Protein AF-A0A380CLC7-F1 (afdb_monomer)

Organism: NCBI:txid29378

Solvent-accessible surface area (backbone atoms only — not comparable to full-atom values): 6255 Å² total; per-residue (Å²): 131,82,84,76,73,51,69,68,58,52,52,51,48,47,52,52,48,24,68,71,71,65,43,46,69,45,19,47,51,46,14,50,40,21,59,71,75,37,52,87,44,89,62,15,51,61,51,14,48,52,22,49,48,48,26,38,59,75,47,70,70,64,49,65,64,60,54,53,50,49,62,57,60,57,67,41,82,84,39,77,82,62,59,66,68,58,49,32,53,48,31,50,56,47,37,75,77,38,79,81,56,70,78,31,52,82,44,64,79,110

Structure (mmCIF, N/CA/C/O backbone):
data_AF-A0A380CLC7-F1
#
_entry.id   AF-A0A380CLC7-F1
#
loop_
_atom_site.group_PDB
_atom_site.id
_atom_site.type_symbol
_atom_site.label_atom_id
_atom_site.label_alt_id
_atom_site.label_comp_id
_atom_site.label_asym_id
_atom_site.label_entity_id
_atom_site.label_seq_id
_atom_site.pdbx_PDB_ins_code
_atom_site.Cartn_x
_atom_site.Cartn_y
_atom_site.Cartn_z
_atom_site.occupancy
_atom_site.B_iso_or_equiv
_atom_site.auth_seq_id
_atom_site.auth_comp_id
_atom_site.auth_asym_id
_atom_site.auth_atom_id
_atom_site.pdbx_PDB_model_num
ATOM 1 N N . MET A 1 1 ? 21.829 13.542 -29.188 1.00 40.31 1 MET A N 1
ATOM 2 C CA . MET A 1 1 ? 21.605 12.250 -28.515 1.00 40.31 1 MET A CA 1
ATOM 3 C C . MET A 1 1 ? 20.770 12.570 -27.297 1.00 40.31 1 MET A C 1
ATOM 5 O O . MET A 1 1 ? 21.291 13.224 -26.403 1.00 40.31 1 MET A O 1
ATOM 9 N N . SER A 1 2 ? 19.470 12.279 -27.322 1.00 51.56 2 SER A N 1
ATOM 10 C CA . SER A 1 2 ? 18.681 12.347 -26.096 1.00 51.56 2 SER A CA 1
ATOM 11 C C . SER A 1 2 ? 19.195 11.232 -25.187 1.00 51.56 2 SER A C 1
ATOM 13 O O . SER A 1 2 ? 19.282 10.076 -25.597 1.00 51.56 2 SER A O 1
ATOM 15 N N . ASN A 1 3 ? 19.637 11.585 -23.982 1.00 55.25 3 ASN A N 1
ATOM 16 C CA . ASN A 1 3 ? 19.816 10.605 -22.917 1.00 55.25 3 ASN A CA 1
ATOM 17 C C . ASN A 1 3 ? 18.413 10.235 -22.424 1.00 55.25 3 ASN A C 1
ATOM 19 O O . ASN A 1 3 ? 18.037 10.626 -21.323 1.00 55.25 3 ASN A O 1
ATOM 23 N N . ASP A 1 4 ? 17.620 9.568 -23.265 1.00 71.81 4 ASP A N 1
ATOM 24 C CA . ASP A 1 4 ? 16.300 9.098 -22.861 1.00 71.81 4 ASP A CA 1
ATOM 25 C C . ASP A 1 4 ? 16.523 7.966 -21.859 1.00 71.81 4 ASP A C 1
ATOM 27 O O . ASP A 1 4 ? 16.894 6.838 -22.196 1.00 71.81 4 ASP A O 1
ATOM 31 N N . ILE A 1 5 ? 16.416 8.320 -20.581 1.00 78.44 5 ILE A N 1
ATOM 32 C CA . ILE A 1 5 ? 16.298 7.353 -19.500 1.00 78.44 5 ILE A CA 1
ATOM 33 C C . ILE A 1 5 ? 14.944 6.683 -19.716 1.00 78.44 5 ILE A C 1
ATOM 35 O O . ILE A 1 5 ? 13.945 7.377 -19.861 1.00 78.44 5 ILE A O 1
ATOM 39 N N . SER A 1 6 ? 14.923 5.352 -19.785 1.00 89.00 6 SER A N 1
ATOM 40 C CA . SER A 1 6 ? 13.666 4.630 -19.958 1.00 89.00 6 SER A CA 1
ATOM 41 C C . SER A 1 6 ? 12.775 4.802 -18.730 1.00 89.00 6 SER A C 1
ATOM 43 O O . SER A 1 6 ? 13.278 4.960 -17.611 1.00 89.00 6 SER A O 1
ATOM 45 N N . ASP A 1 7 ? 11.464 4.752 -18.931 1.00 89.00 7 ASP A N 1
ATOM 46 C CA . ASP A 1 7 ? 10.493 4.944 -17.856 1.00 89.00 7 ASP A CA 1
ATOM 47 C C . ASP A 1 7 ? 10.678 3.905 -16.738 1.00 89.00 7 ASP A C 1
ATOM 49 O O . ASP A 1 7 ? 10.590 4.251 -15.561 1.00 89.00 7 ASP A O 1
ATOM 53 N N . GLU A 1 8 ? 11.113 2.681 -17.059 1.00 88.69 8 GLU A N 1
ATOM 54 C CA . GLU A 1 8 ? 11.443 1.655 -16.058 1.00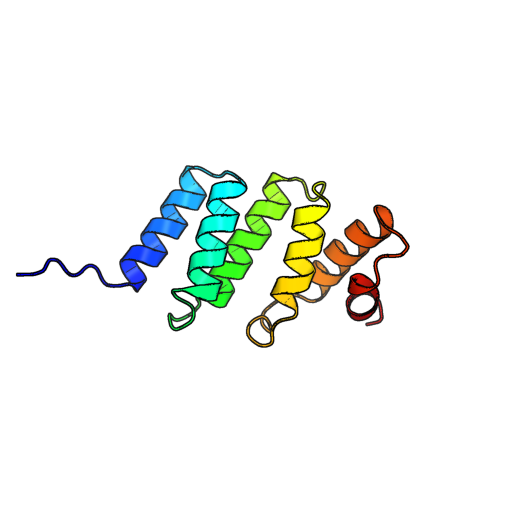 88.69 8 GLU A CA 1
ATOM 55 C C . GLU A 1 8 ? 12.613 2.074 -15.164 1.00 88.69 8 GLU A C 1
ATOM 57 O O . GLU A 1 8 ? 12.607 1.835 -13.955 1.00 88.69 8 GLU A O 1
ATOM 62 N N . LYS A 1 9 ? 13.631 2.733 -15.731 1.00 91.31 9 LYS A N 1
ATOM 63 C CA . LYS A 1 9 ? 14.767 3.235 -14.948 1.00 91.31 9 LYS A CA 1
ATOM 64 C C . LYS A 1 9 ? 14.351 4.394 -14.052 1.00 91.31 9 LYS A C 1
ATOM 66 O O . LYS A 1 9 ? 14.853 4.488 -12.933 1.00 91.31 9 LYS A O 1
ATOM 71 N N . ILE A 1 10 ? 13.457 5.262 -14.527 1.00 92.38 10 ILE A N 1
ATOM 72 C CA . ILE A 1 10 ? 12.906 6.361 -13.726 1.00 92.38 10 ILE A CA 1
ATOM 73 C C . ILE A 1 10 ? 12.082 5.788 -12.572 1.00 92.38 10 ILE A C 1
ATOM 75 O O . ILE A 1 10 ? 12.320 6.149 -11.421 1.00 92.38 10 ILE A O 1
ATOM 79 N N . ALA A 1 11 ? 11.175 4.855 -12.857 1.00 91.12 11 ALA A N 1
ATOM 80 C CA . ALA A 1 11 ? 10.338 4.197 -11.862 1.00 91.12 11 ALA A CA 1
ATOM 81 C C . ALA A 1 11 ? 11.186 3.518 -10.772 1.00 91.12 11 ALA A C 1
ATOM 83 O O . ALA A 1 11 ? 11.006 3.772 -9.574 1.00 91.12 11 ALA A O 1
ATOM 84 N N . LEU A 1 12 ? 12.192 2.733 -11.172 1.00 92.75 12 LEU A N 1
ATOM 85 C CA . LEU A 1 12 ? 13.103 2.066 -10.240 1.00 92.75 12 LEU A CA 1
ATOM 86 C C . LEU A 1 12 ? 13.900 3.064 -9.389 1.00 92.75 12 LEU A C 1
ATOM 88 O O . LEU A 1 12 ? 14.096 2.849 -8.188 1.00 92.75 12 LEU A O 1
ATOM 92 N N . TYR A 1 13 ? 14.356 4.166 -9.989 1.00 94.94 13 TYR A N 1
ATOM 93 C CA . TYR A 1 13 ? 15.054 5.221 -9.260 1.00 94.94 13 TYR A CA 1
ATOM 94 C C . TYR A 1 13 ? 14.150 5.876 -8.212 1.00 94.94 13 TYR A C 1
ATOM 96 O O . TYR A 1 13 ? 14.575 6.051 -7.071 1.00 94.94 13 TYR A O 1
ATOM 104 N N . LEU A 1 14 ? 12.894 6.170 -8.561 1.00 95.38 14 LEU A N 1
ATOM 105 C CA . LEU A 1 14 ? 11.910 6.719 -7.627 1.00 95.38 14 LEU A CA 1
ATOM 106 C C . LEU A 1 14 ? 11.628 5.760 -6.467 1.00 95.38 14 LEU A C 1
ATOM 108 O O . LEU A 1 14 ? 11.632 6.190 -5.317 1.00 95.38 14 LEU A O 1
ATOM 112 N N . SER A 1 15 ? 11.471 4.463 -6.744 1.00 96.56 15 SER A N 1
ATOM 113 C CA . SER A 1 15 ? 11.298 3.443 -5.700 1.00 96.56 15 SER A CA 1
ATOM 114 C C . SER A 1 15 ? 12.504 3.376 -4.760 1.00 96.56 15 SER A C 1
ATOM 116 O O . SER A 1 15 ? 12.362 3.371 -3.536 1.00 96.56 15 SER A O 1
ATOM 118 N N . THR A 1 16 ? 13.713 3.408 -5.327 1.00 97.06 16 THR A N 1
ATOM 119 C CA . THR A 1 16 ? 14.964 3.427 -4.555 1.00 97.06 16 THR A CA 1
ATOM 120 C C . THR A 1 16 ? 15.045 4.668 -3.672 1.00 97.06 16 THR A C 1
ATOM 122 O O . THR A 1 16 ? 15.395 4.564 -2.498 1.00 97.06 16 THR A O 1
ATOM 125 N N . LEU A 1 17 ? 14.687 5.834 -4.212 1.00 97.31 17 LEU A N 1
ATOM 126 C CA . LEU A 1 17 ? 14.687 7.091 -3.477 1.00 97.31 17 LEU A CA 1
ATOM 127 C C . LEU A 1 17 ? 13.659 7.081 -2.338 1.00 97.31 17 LEU A C 1
ATOM 129 O O . LEU A 1 17 ? 13.994 7.486 -1.227 1.00 97.31 17 LEU A O 1
ATOM 133 N N . ALA A 1 18 ? 12.445 6.576 -2.579 1.00 98.19 18 ALA A N 1
ATOM 134 C CA . ALA A 1 18 ? 11.425 6.449 -1.540 1.00 98.19 18 ALA A CA 1
ATOM 135 C C . ALA A 1 18 ? 11.902 5.563 -0.387 1.00 98.19 18 ALA A C 1
ATOM 137 O O . ALA A 1 18 ? 11.774 5.968 0.759 1.00 98.19 18 ALA A O 1
ATOM 138 N N . ASN A 1 19 ? 12.547 4.427 -0.672 1.00 98.00 19 ASN A N 1
ATOM 139 C CA . ASN A 1 19 ? 13.123 3.565 0.367 1.00 98.00 19 ASN A CA 1
ATOM 140 C C . ASN A 1 19 ? 14.301 4.217 1.120 1.00 98.00 19 ASN A C 1
ATOM 142 O O . ASN A 1 19 ? 14.558 3.883 2.272 1.00 98.00 19 ASN A O 1
ATOM 146 N N . GLN A 1 20 ? 15.047 5.127 0.484 1.00 97.88 20 GLN A N 1
ATOM 147 C CA . GLN A 1 20 ? 16.144 5.851 1.139 1.00 97.88 20 GLN A CA 1
ATOM 148 C C . GLN A 1 20 ? 15.642 6.965 2.061 1.00 97.88 20 GLN A C 1
ATOM 150 O O . GLN A 1 20 ? 16.199 7.159 3.140 1.00 97.88 20 GLN A O 1
ATOM 155 N N . VAL A 1 21 ? 14.625 7.713 1.625 1.00 97.94 21 VAL A N 1
ATOM 156 C CA . VAL A 1 21 ? 14.020 8.798 2.414 1.00 97.94 21 VAL A CA 1
ATOM 157 C C . VAL A 1 21 ? 13.098 8.231 3.496 1.00 97.94 21 VAL A C 1
ATOM 159 O O . VAL A 1 21 ? 13.109 8.720 4.623 1.00 97.94 21 VAL A O 1
ATOM 162 N N . ASN A 1 22 ? 12.370 7.165 3.162 1.00 97.94 22 ASN A N 1
ATOM 163 C CA . ASN A 1 22 ? 11.563 6.333 4.048 1.00 97.94 22 ASN A CA 1
ATOM 164 C C . ASN A 1 22 ? 10.523 7.117 4.867 1.00 97.94 22 ASN A C 1
ATOM 166 O O . ASN A 1 22 ? 10.429 6.972 6.087 1.00 97.94 22 ASN A O 1
ATOM 170 N N . THR A 1 23 ? 9.760 7.981 4.194 1.00 98.38 23 THR A N 1
ATOM 171 C CA . THR A 1 23 ? 8.616 8.691 4.785 1.00 98.38 23 THR A CA 1
ATOM 172 C C . THR A 1 23 ? 7.313 8.267 4.124 1.00 98.38 23 THR A C 1
ATOM 174 O O . THR A 1 23 ? 7.299 7.856 2.960 1.00 98.38 23 THR A O 1
ATOM 177 N N . ILE A 1 24 ? 6.209 8.411 4.862 1.00 98.19 24 ILE A N 1
ATOM 178 C CA . ILE A 1 24 ? 4.851 8.112 4.389 1.00 98.19 24 ILE A CA 1
ATOM 179 C C . ILE A 1 24 ? 4.582 8.833 3.065 1.00 98.19 24 ILE A C 1
ATOM 181 O O . ILE A 1 24 ? 4.195 8.200 2.090 1.00 98.19 24 ILE A O 1
ATOM 185 N N . GLU A 1 25 ? 4.866 10.135 2.989 1.00 97.62 25 GLU A N 1
ATOM 186 C CA . GLU A 1 25 ? 4.571 10.958 1.813 1.00 97.62 25 GLU A CA 1
ATOM 187 C C . GLU A 1 25 ? 5.356 10.510 0.578 1.00 97.62 25 GLU A C 1
ATOM 189 O O . GLU A 1 25 ? 4.831 10.525 -0.535 1.00 97.62 25 GL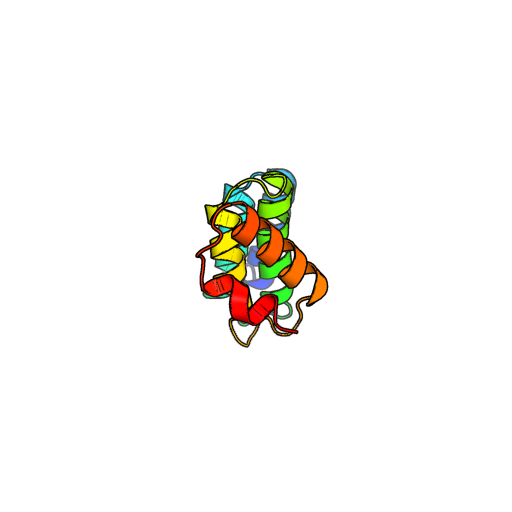U A O 1
ATOM 194 N N . CYS A 1 26 ? 6.614 10.094 0.755 1.00 98.06 26 CYS A N 1
ATOM 195 C CA . CYS A 1 26 ? 7.420 9.582 -0.347 1.00 98.06 26 CYS A CA 1
ATOM 196 C C . CYS A 1 26 ? 6.886 8.243 -0.857 1.00 98.06 26 CYS A C 1
ATOM 198 O O . CYS A 1 26 ? 6.847 8.030 -2.069 1.00 98.06 26 CYS A O 1
ATOM 200 N N . HIS A 1 27 ? 6.463 7.361 0.046 1.00 98.38 27 HIS A N 1
ATOM 201 C CA .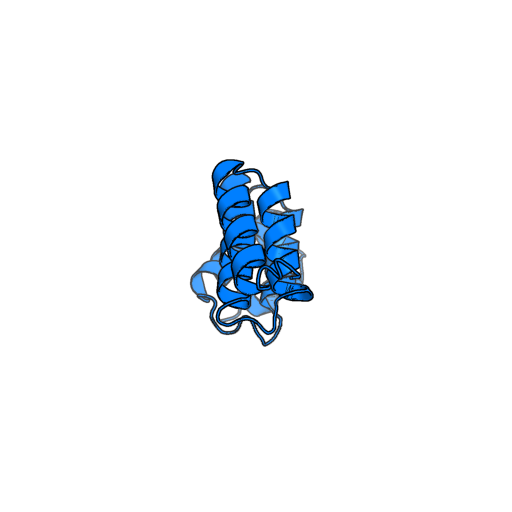 HIS A 1 27 ? 5.870 6.085 -0.329 1.00 98.38 27 HIS A CA 1
ATOM 202 C C . HIS A 1 27 ? 4.521 6.259 -1.029 1.00 98.38 27 HIS A C 1
ATOM 204 O O . HIS A 1 27 ? 4.363 5.733 -2.126 1.00 98.38 27 HIS A O 1
ATOM 210 N N . GLU A 1 28 ? 3.613 7.077 -0.494 1.00 97.56 28 GLU A N 1
ATOM 211 C CA . GLU A 1 28 ? 2.322 7.383 -1.130 1.00 97.56 28 GLU A CA 1
ATOM 212 C C . GLU A 1 28 ? 2.493 8.005 -2.525 1.00 97.56 28 GLU A C 1
ATOM 214 O O . GLU A 1 28 ? 1.810 7.632 -3.486 1.00 97.56 28 GLU A O 1
ATOM 219 N N . MET A 1 29 ? 3.455 8.925 -2.670 1.00 97.25 29 MET A N 1
ATOM 220 C CA . MET A 1 29 ? 3.764 9.552 -3.955 1.00 97.25 29 MET A CA 1
ATOM 221 C C . MET A 1 29 ? 4.245 8.520 -4.979 1.00 97.25 29 MET A C 1
ATOM 223 O O . MET A 1 29 ? 3.752 8.495 -6.106 1.00 97.25 29 MET A O 1
ATOM 227 N N . VAL A 1 30 ? 5.208 7.672 -4.613 1.00 97.69 30 VAL A N 1
ATOM 228 C CA . VAL A 1 30 ? 5.757 6.683 -5.547 1.00 97.69 30 VAL A CA 1
ATOM 229 C C . VAL A 1 30 ? 4.748 5.578 -5.850 1.00 97.69 30 VAL A C 1
ATOM 231 O O . VAL A 1 30 ? 4.641 5.179 -7.008 1.00 97.69 30 VAL A O 1
ATOM 234 N N . ALA A 1 31 ? 3.958 5.145 -4.866 1.00 96.69 31 ALA A N 1
ATOM 235 C CA . ALA A 1 31 ? 2.861 4.209 -5.078 1.00 96.69 31 ALA A CA 1
ATOM 236 C C . ALA A 1 31 ? 1.880 4.732 -6.138 1.00 96.69 31 ALA A C 1
ATOM 238 O O . ALA A 1 31 ? 1.599 4.047 -7.119 1.00 96.69 31 ALA A O 1
ATOM 239 N N . SER A 1 32 ? 1.475 5.998 -6.011 1.00 95.62 32 SER A N 1
ATOM 240 C CA . SER A 1 32 ? 0.582 6.664 -6.966 1.00 95.62 32 SER A CA 1
ATOM 241 C C . SER A 1 32 ? 1.200 6.800 -8.363 1.00 95.62 32 SER A C 1
ATOM 243 O O . SER A 1 32 ? 0.503 6.712 -9.374 1.00 95.62 32 SER A O 1
ATOM 245 N N . ILE A 1 33 ? 2.516 7.003 -8.459 1.00 96.31 33 ILE A N 1
ATOM 246 C CA . ILE A 1 33 ? 3.215 7.045 -9.752 1.00 96.31 33 ILE A CA 1
ATOM 247 C C . ILE A 1 33 ? 3.172 5.670 -10.429 1.00 96.31 33 ILE A C 1
ATOM 249 O O . ILE A 1 33 ? 2.849 5.597 -11.614 1.00 96.31 33 ILE A O 1
ATOM 253 N N . TYR A 1 34 ? 3.432 4.585 -9.696 1.00 95.69 34 TYR A N 1
ATOM 254 C CA . TYR A 1 34 ? 3.298 3.230 -10.236 1.00 95.69 34 TYR A CA 1
ATOM 255 C C . TYR A 1 34 ? 1.859 2.898 -10.634 1.00 95.69 34 TYR A C 1
ATOM 257 O O . TYR A 1 34 ? 1.634 2.394 -11.729 1.00 95.69 34 TYR A O 1
ATOM 265 N N . HIS A 1 35 ? 0.890 3.235 -9.783 1.00 94.94 35 HIS A N 1
ATOM 266 C CA . HIS A 1 35 ? -0.527 2.936 -9.997 1.00 94.94 35 HIS A CA 1
ATOM 267 C C . HIS A 1 35 ? -1.139 3.723 -11.166 1.00 94.94 35 HIS A C 1
ATOM 269 O O . HIS A 1 35 ? -1.937 3.176 -11.921 1.00 94.94 35 HIS A O 1
ATOM 275 N N . PHE A 1 36 ? -0.752 4.985 -11.377 1.00 93.44 36 PHE A N 1
ATOM 276 C CA . PHE A 1 36 ? -1.414 5.834 -12.380 1.00 93.44 36 PHE A CA 1
ATOM 277 C C . PHE A 1 36 ? -0.563 6.200 -13.597 1.00 93.44 36 P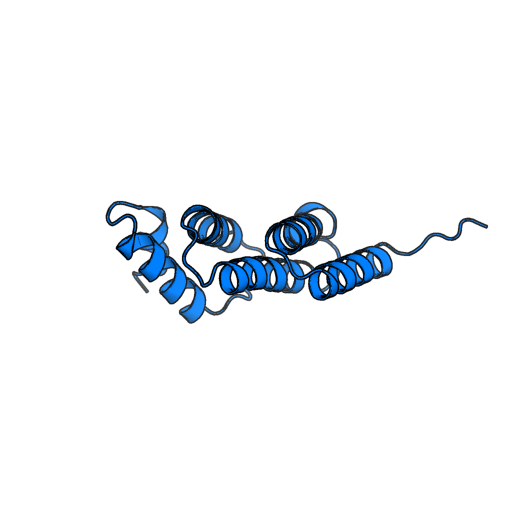HE A C 1
ATOM 279 O O . PHE A 1 36 ? -1.118 6.394 -14.676 1.00 93.44 36 PHE A O 1
ATOM 286 N N . HIS A 1 37 ? 0.756 6.344 -13.451 1.00 93.62 37 HIS A N 1
ATOM 287 C CA . HIS A 1 37 ? 1.621 6.843 -14.532 1.00 93.62 37 HIS A CA 1
ATOM 288 C C . HIS A 1 37 ? 2.439 5.738 -15.191 1.00 93.62 37 HIS A C 1
ATOM 290 O O . HIS A 1 37 ? 2.646 5.775 -16.401 1.00 93.62 37 HIS A O 1
ATOM 296 N N . PHE A 1 38 ? 2.889 4.762 -14.407 1.00 94.38 38 PHE A N 1
ATOM 297 C CA . PHE A 1 38 ? 3.721 3.655 -14.869 1.00 94.38 38 PHE A CA 1
ATOM 298 C C . PHE A 1 38 ? 3.006 2.304 -14.802 1.00 94.38 38 PHE A C 1
ATOM 300 O O . PHE A 1 38 ? 3.660 1.270 -14.812 1.00 94.38 38 PHE A O 1
ATOM 307 N N . ASN A 1 39 ? 1.672 2.296 -14.791 1.00 92.19 39 ASN A N 1
ATOM 308 C CA . ASN A 1 39 ? 0.863 1.079 -14.657 1.00 92.19 39 ASN A CA 1
ATOM 309 C C . ASN A 1 39 ? 1.008 0.074 -15.811 1.00 92.19 39 ASN A C 1
ATOM 311 O O . ASN A 1 39 ? 0.596 -1.075 -15.686 1.00 92.19 39 ASN A O 1
ATOM 315 N N . TYR A 1 40 ? 1.607 0.497 -16.924 1.00 91.12 40 TYR A N 1
ATOM 316 C CA . TYR A 1 40 ? 1.938 -0.350 -18.065 1.00 91.12 40 TYR A CA 1
ATOM 317 C C . TYR A 1 40 ? 3.284 -1.080 -17.910 1.00 91.12 40 TYR A C 1
ATOM 319 O O . TYR A 1 40 ? 3.601 -1.933 -18.737 1.00 91.12 40 TYR A O 1
ATOM 327 N N . ILE A 1 41 ? 4.100 -0.714 -16.915 1.00 91.31 41 ILE A N 1
ATOM 328 C CA . ILE A 1 41 ? 5.389 -1.356 -16.648 1.00 91.31 41 ILE A CA 1
ATOM 329 C C . ILE A 1 41 ? 5.141 -2.690 -15.940 1.00 91.31 41 ILE A C 1
ATOM 331 O O . ILE A 1 41 ? 4.273 -2.800 -15.070 1.00 91.31 41 ILE A O 1
ATOM 335 N N . ASP A 1 42 ? 5.936 -3.702 -16.286 1.00 89.06 42 ASP A N 1
ATOM 336 C CA . ASP A 1 42 ? 5.910 -4.991 -15.599 1.00 89.06 42 ASP A CA 1
ATOM 337 C C . ASP A 1 42 ? 6.071 -4.796 -14.083 1.00 89.06 42 ASP A C 1
ATOM 339 O O . ASP A 1 42 ? 6.958 -4.075 -13.622 1.00 89.06 42 ASP A O 1
ATOM 343 N N . HIS A 1 43 ? 5.216 -5.462 -13.304 1.00 89.69 43 HIS A N 1
ATOM 344 C CA . HIS A 1 43 ? 5.188 -5.378 -11.839 1.00 89.69 43 HIS A CA 1
ATOM 345 C C . HIS A 1 43 ? 4.834 -3.997 -11.258 1.00 89.69 43 HIS A C 1
ATOM 347 O O . HIS A 1 43 ? 5.055 -3.755 -10.071 1.00 89.69 43 HIS A O 1
ATOM 353 N N . ALA A 1 44 ? 4.252 -3.079 -12.040 1.00 92.88 44 ALA A N 1
ATOM 354 C CA . ALA A 1 44 ? 3.868 -1.764 -11.526 1.00 92.88 44 ALA A CA 1
ATOM 355 C C . ALA A 1 44 ? 2.897 -1.848 -10.337 1.00 92.88 44 ALA A C 1
ATOM 357 O O . ALA A 1 44 ? 3.117 -1.190 -9.324 1.00 92.88 44 ALA A O 1
ATOM 358 N N . TYR A 1 45 ? 1.874 -2.701 -10.410 1.00 92.56 45 TYR A N 1
ATOM 359 C CA . TYR A 1 45 ? 0.913 -2.878 -9.316 1.00 92.56 45 TYR A CA 1
ATOM 360 C C . TYR A 1 45 ? 1.524 -3.575 -8.091 1.00 92.56 45 TYR A C 1
ATOM 362 O O . TYR A 1 45 ? 1.191 -3.212 -6.964 1.00 92.56 45 TYR A O 1
ATOM 370 N N . ASP A 1 46 ? 2.488 -4.486 -8.285 1.00 91.81 46 ASP A N 1
ATOM 371 C CA . ASP A 1 46 ? 3.272 -5.073 -7.187 1.00 91.81 46 ASP A CA 1
ATOM 372 C C . ASP A 1 46 ? 4.055 -3.988 -6.428 1.00 91.81 46 ASP A C 1
ATOM 374 O O . ASP A 1 46 ? 4.086 -3.954 -5.197 1.00 91.81 46 ASP A O 1
ATOM 378 N N . LEU A 1 47 ? 4.680 -3.070 -7.172 1.00 93.94 47 LEU A N 1
ATOM 379 C CA . LEU A 1 47 ? 5.480 -1.976 -6.622 1.00 93.94 47 LEU A CA 1
ATOM 380 C C . LEU A 1 47 ? 4.612 -0.878 -6.001 1.00 93.94 47 LEU A C 1
ATOM 382 O O . LEU A 1 47 ? 4.976 -0.329 -4.958 1.00 93.94 47 LEU A O 1
ATOM 386 N N . ALA A 1 48 ? 3.452 -0.588 -6.594 1.00 95.44 48 ALA A N 1
ATOM 387 C CA . ALA A 1 48 ? 2.453 0.291 -6.001 1.00 95.44 48 ALA A CA 1
ATOM 388 C C . ALA A 1 48 ? 1.985 -0.268 -4.654 1.00 95.44 48 ALA A C 1
ATOM 390 O O . ALA A 1 48 ? 2.062 0.430 -3.644 1.00 95.44 48 ALA A O 1
ATOM 391 N N . TYR A 1 49 ? 1.596 -1.547 -4.620 1.00 94.19 49 TYR A N 1
ATOM 392 C CA . TYR A 1 49 ? 1.208 -2.236 -3.392 1.00 94.19 49 TYR A CA 1
ATOM 393 C C . TYR A 1 49 ? 2.306 -2.178 -2.332 1.00 94.19 49 TYR A C 1
ATOM 395 O O . TYR A 1 49 ? 2.036 -1.796 -1.196 1.00 94.19 49 TYR A O 1
ATOM 403 N N . TYR A 1 50 ? 3.545 -2.516 -2.704 1.00 94.94 50 TYR A N 1
ATOM 404 C CA . TYR A 1 50 ? 4.684 -2.460 -1.792 1.00 94.94 50 TYR A CA 1
ATOM 405 C C . TYR A 1 50 ? 4.792 -1.089 -1.118 1.00 94.94 50 TYR A C 1
ATOM 407 O O . TYR A 1 50 ? 4.932 -1.006 0.101 1.00 94.94 50 TYR A O 1
ATOM 415 N N . HIS A 1 51 ? 4.690 -0.007 -1.889 1.00 97.31 51 HIS A N 1
ATOM 416 C CA . HIS A 1 51 ? 4.818 1.337 -1.343 1.00 97.31 51 HIS A CA 1
ATOM 417 C C . HIS A 1 51 ? 3.600 1.780 -0.520 1.00 97.31 51 HIS A C 1
ATOM 419 O O . HIS A 1 51 ? 3.802 2.336 0.558 1.00 97.31 51 HIS A O 1
ATOM 425 N N . TYR A 1 52 ? 2.370 1.467 -0.937 1.00 96.62 52 TYR A N 1
ATOM 426 C CA . TYR A 1 52 ? 1.189 1.683 -0.090 1.00 96.62 52 TYR A CA 1
ATOM 427 C C . TYR A 1 52 ? 1.283 0.900 1.229 1.00 96.62 52 TYR A C 1
ATOM 429 O O . TYR A 1 52 ? 0.889 1.385 2.282 1.00 96.62 52 TYR A O 1
ATOM 437 N N . TRP A 1 53 ? 1.850 -0.307 1.219 1.00 95.81 53 TRP A N 1
ATOM 438 C CA . TRP A 1 53 ? 2.059 -1.071 2.447 1.00 95.81 53 TRP A CA 1
ATOM 439 C C . TRP A 1 53 ? 3.125 -0.442 3.352 1.00 95.81 53 TRP A C 1
ATOM 441 O O . TRP A 1 53 ? 2.927 -0.342 4.562 1.00 95.81 53 TRP A O 1
ATOM 451 N N . GLN A 1 54 ? 4.238 0.033 2.781 1.00 97.62 54 GLN A N 1
ATOM 452 C CA . GLN A 1 54 ? 5.277 0.732 3.546 1.00 97.62 54 GLN A CA 1
ATOM 453 C C . GLN A 1 54 ? 4.730 1.981 4.252 1.00 97.62 54 GLN A C 1
ATOM 455 O O . GLN A 1 54 ? 5.107 2.250 5.392 1.00 97.62 54 GLN A O 1
ATOM 460 N N . SER A 1 55 ? 3.812 2.729 3.631 1.00 98.06 55 SER A N 1
ATOM 461 C CA . SER A 1 55 ? 3.189 3.888 4.284 1.00 98.06 55 SER A CA 1
ATOM 462 C C . SER A 1 55 ? 2.341 3.477 5.499 1.00 98.06 55 SER A C 1
ATOM 464 O O . SER A 1 55 ? 2.424 4.113 6.556 1.00 98.06 55 SER A O 1
ATOM 466 N N . LEU A 1 56 ? 1.612 2.357 5.406 1.00 97.56 56 LEU A N 1
ATOM 467 C CA . LEU A 1 56 ? 0.891 1.775 6.539 1.00 97.56 56 LEU A CA 1
ATOM 468 C C . LEU A 1 56 ? 1.843 1.348 7.659 1.00 97.56 56 LEU A C 1
ATOM 470 O O . LEU A 1 56 ? 1.603 1.702 8.815 1.00 97.56 56 LEU A O 1
ATOM 474 N N . GLU A 1 57 ? 2.931 0.647 7.335 1.00 97.44 57 GLU A N 1
ATOM 475 C CA . GLU A 1 57 ? 3.938 0.218 8.313 1.00 97.44 57 GLU A CA 1
ATOM 476 C C . GLU A 1 57 ? 4.587 1.408 9.029 1.00 97.44 57 GLU A C 1
ATOM 478 O O . GLU A 1 57 ? 4.679 1.408 10.257 1.00 97.44 57 GLU A O 1
ATOM 483 N N . LEU A 1 58 ? 4.961 2.459 8.294 1.00 98.25 58 LEU A N 1
ATOM 484 C CA . LEU A 1 58 ? 5.535 3.684 8.862 1.0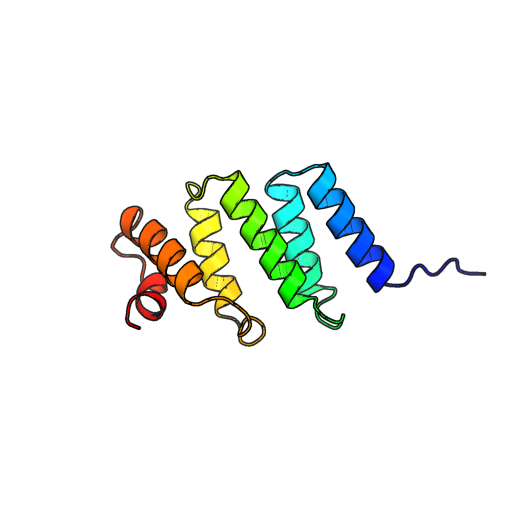0 98.25 58 LEU A CA 1
ATOM 485 C C . LEU A 1 58 ? 4.554 4.436 9.767 1.00 98.25 58 LEU A C 1
ATOM 487 O O . LEU A 1 58 ? 4.969 5.058 10.746 1.00 98.25 58 LEU A O 1
ATOM 491 N N . SER A 1 59 ? 3.254 4.348 9.481 1.00 97.94 59 SER A N 1
ATOM 492 C CA . SER A 1 59 ? 2.201 4.866 10.362 1.00 97.94 59 SER A CA 1
ATOM 493 C C . SER A 1 59 ? 1.892 3.952 11.558 1.00 97.94 59 SER A C 1
ATOM 495 O O . SER A 1 59 ? 0.975 4.239 12.327 1.00 97.94 59 SER A O 1
ATOM 497 N N . ASN A 1 60 ? 2.609 2.831 11.714 1.00 97.19 60 ASN A N 1
ATOM 498 C CA . ASN A 1 60 ? 2.315 1.746 12.659 1.00 97.19 60 ASN A CA 1
ATOM 499 C C . ASN A 1 60 ? 0.882 1.198 12.536 1.00 97.19 60 ASN A C 1
ATOM 501 O O . ASN A 1 60 ? 0.319 0.663 13.494 1.00 97.19 60 ASN A O 1
ATOM 505 N N . PHE A 1 61 ? 0.282 1.318 11.349 1.00 96.88 61 PHE A N 1
ATOM 506 C CA . PHE A 1 61 ? -1.120 1.005 11.093 1.00 96.88 61 PHE A CA 1
ATOM 507 C C . PHE A 1 61 ? -2.094 1.767 12.014 1.00 96.88 61 PHE A C 1
ATOM 509 O O . PHE A 1 61 ? -3.147 1.237 12.388 1.00 96.88 61 PHE A O 1
ATOM 516 N N . GLU A 1 62 ? -1.739 2.985 12.429 1.00 96.00 62 GLU A N 1
ATOM 517 C CA . GLU A 1 62 ? -2.569 3.813 13.309 1.00 96.00 62 GLU A CA 1
ATOM 518 C C . GLU A 1 62 ? -3.319 4.921 12.563 1.00 96.00 62 GLU A C 1
ATOM 520 O O . GLU A 1 62 ? -4.376 5.352 13.047 1.00 96.00 62 GLU A O 1
ATOM 525 N N . ASP A 1 63 ? -2.826 5.342 11.394 1.00 97.56 63 ASP A N 1
ATOM 526 C CA . ASP A 1 63 ? -3.454 6.388 10.587 1.00 97.56 63 ASP A CA 1
ATOM 527 C C . ASP A 1 63 ? -4.72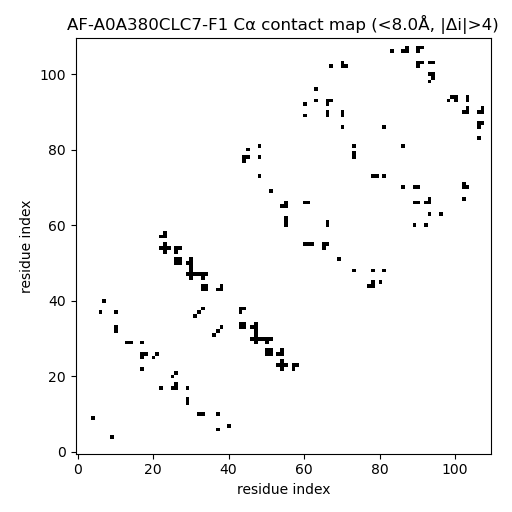5 5.866 9.909 1.00 97.56 63 ASP A C 1
ATOM 529 O O . ASP A 1 63 ? -4.698 5.016 9.020 1.00 97.56 63 ASP A O 1
ATOM 533 N N . TYR A 1 64 ? -5.870 6.390 10.341 1.00 96.31 64 TYR A N 1
ATOM 534 C CA . TYR A 1 64 ? -7.169 5.978 9.823 1.00 96.31 64 TYR A CA 1
ATOM 535 C C . TYR A 1 64 ? -7.342 6.267 8.328 1.00 96.31 64 TYR A C 1
ATOM 537 O O . TYR A 1 64 ? -7.936 5.455 7.619 1.00 96.31 64 TYR A O 1
ATOM 545 N N . ASN A 1 65 ? -6.842 7.407 7.851 1.00 96.44 65 ASN A N 1
ATOM 546 C CA . ASN A 1 65 ? -7.029 7.805 6.463 1.00 96.44 65 ASN A CA 1
ATOM 547 C C . ASN A 1 65 ? -6.231 6.885 5.545 1.00 96.44 65 ASN A C 1
ATOM 549 O O . ASN A 1 65 ? -6.811 6.367 4.593 1.00 96.44 65 ASN A O 1
ATOM 553 N N . LEU A 1 66 ? -4.974 6.589 5.895 1.00 97.12 66 LEU A N 1
ATOM 554 C CA . LEU A 1 66 ? -4.149 5.655 5.123 1.00 97.12 66 LEU A CA 1
ATOM 555 C C . LEU A 1 66 ? -4.776 4.256 5.074 1.00 97.12 66 LEU A C 1
ATOM 557 O O . LEU A 1 66 ? -4.864 3.656 4.007 1.00 97.12 66 LEU A O 1
ATOM 561 N N . LEU A 1 67 ? -5.290 3.748 6.201 1.00 97.25 67 LEU A N 1
ATOM 562 C CA . LEU A 1 67 ? -5.963 2.441 6.235 1.00 97.25 67 LEU A CA 1
ATOM 563 C C . LEU A 1 67 ? -7.194 2.402 5.312 1.00 97.25 67 LEU A C 1
ATOM 565 O O . LEU A 1 67 ? -7.427 1.416 4.613 1.00 97.25 67 LEU A O 1
ATOM 569 N N . VAL A 1 68 ? -8.001 3.467 5.314 1.00 96.19 68 VAL A N 1
ATOM 570 C CA . VAL A 1 68 ? -9.202 3.564 4.472 1.00 96.19 68 VAL A CA 1
ATOM 571 C C . VAL A 1 68 ? -8.846 3.727 2.997 1.00 96.19 68 VAL A C 1
ATOM 573 O O . VAL A 1 68 ? -9.512 3.131 2.152 1.00 96.19 68 VAL A O 1
ATOM 576 N N . GLU A 1 69 ? -7.845 4.542 2.675 1.00 94.69 69 GLU A N 1
ATOM 577 C CA . GLU A 1 69 ? -7.377 4.745 1.302 1.00 94.69 69 GLU A CA 1
ATOM 578 C C . GLU A 1 69 ? -6.789 3.463 0.725 1.00 94.69 69 GLU A C 1
ATOM 580 O O . GLU A 1 69 ? -7.209 3.055 -0.358 1.00 94.69 69 GLU A O 1
ATOM 585 N N . PHE A 1 70 ? -5.958 2.758 1.495 1.00 94.81 70 PHE A N 1
ATOM 586 C CA . PHE A 1 70 ? -5.439 1.449 1.121 1.00 94.81 70 PHE A CA 1
ATOM 587 C C . PHE A 1 70 ? -6.566 0.497 0.713 1.00 94.81 70 PHE A C 1
ATOM 589 O O . PHE A 1 70 ? -6.555 -0.005 -0.404 1.00 94.81 70 PHE A O 1
ATOM 596 N N . LEU A 1 71 ? -7.598 0.321 1.552 1.00 93.88 71 LEU A N 1
ATOM 597 C CA . LEU A 1 71 ? -8.739 -0.561 1.252 1.00 93.88 71 LEU A CA 1
ATOM 598 C C . LEU A 1 71 ? -9.559 -0.149 0.019 1.00 93.88 71 LEU A C 1
ATOM 600 O O . LEU A 1 71 ? -10.270 -0.983 -0.542 1.00 93.88 71 LEU A O 1
ATOM 604 N N . LYS A 1 72 ? -9.532 1.127 -0.377 1.00 92.12 72 LYS A N 1
ATOM 605 C CA . LYS A 1 72 ? -10.202 1.587 -1.602 1.00 92.12 72 LYS A CA 1
ATOM 606 C C . LYS A 1 72 ? -9.384 1.243 -2.839 1.00 92.12 72 LYS A C 1
ATOM 608 O O . LYS A 1 72 ? -9.965 0.780 -3.810 1.00 92.12 72 LYS A O 1
ATOM 613 N N . ILE A 1 73 ? -8.075 1.473 -2.781 1.00 90.38 73 ILE A N 1
ATOM 614 C CA . ILE A 1 73 ? -7.151 1.269 -3.902 1.00 90.38 73 ILE A CA 1
ATOM 615 C C . ILE A 1 73 ? -7.042 -0.218 -4.237 1.00 90.38 73 ILE A C 1
ATOM 617 O O . ILE A 1 73 ? -7.201 -0.618 -5.383 1.00 90.38 73 ILE A O 1
ATOM 621 N N . ILE A 1 74 ? -6.856 -1.053 -3.216 1.00 86.38 74 ILE A N 1
ATOM 622 C CA . ILE A 1 74 ? -6.658 -2.499 -3.384 1.00 86.38 74 ILE A CA 1
ATOM 623 C C . ILE A 1 74 ? -7.911 -3.252 -3.851 1.00 86.38 74 ILE A C 1
ATOM 625 O O . ILE A 1 74 ? -7.840 -4.444 -4.127 1.00 86.38 74 ILE A O 1
ATOM 629 N N . ASP A 1 75 ? -9.064 -2.582 -3.905 1.00 85.75 75 ASP A N 1
ATOM 630 C CA . ASP A 1 75 ? -10.302 -3.134 -4.463 1.00 85.75 75 ASP A CA 1
ATOM 631 C C . ASP A 1 75 ? -10.362 -3.025 -5.993 1.00 85.75 75 ASP A C 1
ATOM 633 O O . ASP A 1 75 ? -11.292 -3.540 -6.614 1.00 85.75 75 ASP A O 1
ATOM 637 N N . GLU A 1 76 ? -9.410 -2.324 -6.614 1.00 86.69 76 GLU A N 1
ATOM 638 C CA . GLU A 1 76 ? -9.326 -2.243 -8.066 1.00 86.69 76 GLU A CA 1
ATOM 639 C C . GLU A 1 76 ? -8.860 -3.587 -8.670 1.00 86.69 76 GLU A C 1
ATOM 641 O O . GLU A 1 76 ? -8.016 -4.264 -8.080 1.00 86.69 76 GLU A O 1
ATOM 646 N N . PRO A 1 77 ? -9.362 -3.984 -9.861 1.00 81.00 77 PRO A N 1
ATOM 647 C CA . PRO A 1 77 ? -9.124 -5.320 -10.433 1.00 81.00 77 PRO A CA 1
ATOM 648 C C . PRO A 1 77 ? -7.651 -5.703 -10.616 1.00 81.00 77 PRO A C 1
ATOM 650 O O . PRO A 1 77 ? -7.293 -6.875 -10.561 1.00 81.00 77 PRO A O 1
ATOM 653 N N . ASP A 1 78 ? -6.786 -4.718 -10.841 1.00 83.50 78 ASP A N 1
ATOM 654 C CA . ASP A 1 78 ? -5.367 -4.946 -11.109 1.00 83.50 78 ASP A CA 1
ATOM 655 C C . ASP A 1 78 ? -4.560 -5.296 -9.838 1.00 83.50 78 ASP A C 1
ATOM 657 O O . ASP A 1 78 ? -3.388 -5.664 -9.923 1.00 83.50 78 ASP A O 1
ATOM 661 N N . PHE A 1 79 ? -5.188 -5.240 -8.656 1.00 82.62 79 PHE A N 1
ATOM 662 C CA . PHE A 1 79 ? -4.594 -5.602 -7.365 1.00 82.62 79 PHE A CA 1
ATOM 663 C C . PHE A 1 79 ? -4.960 -7.017 -6.880 1.00 82.62 79 PHE A C 1
ATOM 665 O O . PHE A 1 79 ? -4.738 -7.357 -5.715 1.00 82.62 79 PHE A O 1
ATOM 672 N N . ASP A 1 80 ? -5.424 -7.898 -7.771 1.00 71.31 80 ASP A N 1
ATOM 673 C CA . ASP A 1 80 ? -5.735 -9.311 -7.470 1.00 71.31 80 ASP A CA 1
ATOM 674 C C . ASP A 1 80 ? -4.540 -10.128 -6.910 1.00 71.31 80 ASP A C 1
ATOM 676 O O . ASP A 1 80 ? -4.699 -11.271 -6.472 1.00 71.31 80 ASP A O 1
ATOM 680 N N . ILE A 1 81 ? -3.338 -9.546 -6.890 1.00 69.62 81 ILE A N 1
ATOM 681 C CA . ILE A 1 81 ? -2.102 -10.126 -6.346 1.00 69.62 81 ILE A CA 1
ATOM 682 C C . ILE A 1 81 ? -2.064 -10.115 -4.802 1.00 69.62 81 ILE A C 1
ATOM 684 O O . ILE A 1 81 ? -1.273 -10.837 -4.188 1.00 69.62 81 ILE A O 1
ATOM 688 N N . ILE A 1 82 ? -2.920 -9.334 -4.140 1.00 72.25 82 ILE A N 1
AT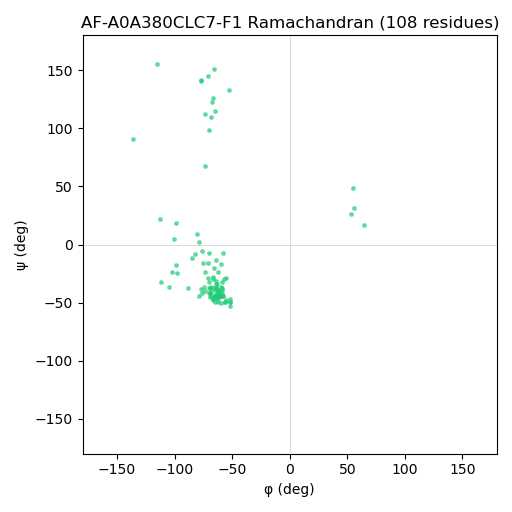OM 689 C CA . ILE A 1 82 ? -2.780 -9.066 -2.704 1.00 72.25 82 ILE A CA 1
ATOM 690 C C . ILE A 1 82 ? -3.241 -10.238 -1.828 1.00 72.25 82 ILE A C 1
ATOM 692 O O . ILE A 1 82 ? -4.266 -10.890 -2.044 1.00 72.25 82 ILE A O 1
ATOM 696 N N . ASN A 1 83 ? -2.490 -10.468 -0.750 1.00 79.56 83 ASN A N 1
ATOM 697 C CA . ASN A 1 83 ? -2.830 -11.436 0.279 1.00 79.56 83 ASN A CA 1
ATOM 698 C C . ASN A 1 83 ? -4.113 -11.029 1.027 1.00 79.56 83 ASN A C 1
ATOM 700 O O . ASN A 1 83 ? -4.148 -10.057 1.782 1.00 79.56 83 ASN A O 1
ATOM 704 N N . LYS A 1 84 ? -5.165 -11.841 0.891 1.00 83.56 84 LYS A N 1
ATOM 705 C CA . LYS A 1 84 ? -6.460 -11.629 1.564 1.00 83.56 84 LYS A CA 1
ATOM 706 C C . LYS A 1 84 ? -6.349 -11.504 3.087 1.00 83.56 84 LYS A C 1
ATOM 708 O O . LYS A 1 84 ? -7.171 -10.828 3.702 1.00 83.56 84 LYS A O 1
ATOM 713 N N . GLN A 1 85 ? -5.348 -12.138 3.700 1.00 86.38 85 GLN A N 1
ATOM 714 C CA . GLN A 1 85 ? -5.133 -12.047 5.143 1.00 86.38 85 GLN A CA 1
ATOM 715 C C . GLN A 1 85 ? -4.727 -10.632 5.575 1.00 86.38 85 GLN A C 1
ATOM 717 O O . GLN A 1 85 ? -5.182 -10.159 6.619 1.00 86.38 85 GLN A O 1
ATOM 722 N N . ASP A 1 86 ? -3.924 -9.951 4.759 1.00 87.44 86 ASP A N 1
ATOM 723 C CA . ASP A 1 86 ? -3.486 -8.582 5.020 1.00 87.44 86 ASP A CA 1
ATOM 724 C C . ASP A 1 86 ? -4.685 -7.634 4.909 1.00 87.44 86 ASP A C 1
ATOM 726 O O . ASP A 1 86 ? -4.944 -6.851 5.822 1.00 87.44 86 ASP A O 1
ATOM 730 N N . LEU A 1 87 ? -5.520 -7.813 3.878 1.00 89.62 87 LEU A N 1
ATOM 731 C CA . LEU A 1 87 ? -6.764 -7.053 3.706 1.00 89.62 87 LEU A CA 1
ATOM 732 C C . LEU A 1 87 ? -7.708 -7.198 4.899 1.00 89.62 87 LEU A C 1
ATOM 734 O O . LEU A 1 87 ? -8.244 -6.206 5.396 1.00 89.62 87 LEU A O 1
ATOM 738 N N . LYS A 1 88 ? -7.874 -8.425 5.400 1.00 91.94 88 LYS A N 1
ATOM 739 C CA . LYS A 1 88 ? -8.694 -8.698 6.583 1.00 91.94 88 LYS A CA 1
ATOM 740 C C . LYS A 1 88 ? -8.139 -8.004 7.825 1.00 91.94 88 LYS A C 1
ATOM 742 O O . LYS A 1 88 ? -8.907 -7.455 8.612 1.00 91.94 88 LYS A O 1
ATOM 747 N N . SER A 1 89 ? -6.814 -7.988 7.991 1.00 92.94 89 SER A N 1
ATOM 748 C CA . SER A 1 89 ? -6.157 -7.288 9.100 1.00 92.94 89 SER A CA 1
ATOM 749 C C . SER A 1 89 ? -6.385 -5.775 9.039 1.00 92.94 89 SER A C 1
ATOM 751 O O . SER A 1 89 ? -6.768 -5.170 10.043 1.00 92.94 89 SER A O 1
ATOM 753 N N . ILE A 1 90 ? -6.228 -5.165 7.860 1.00 95.00 90 ILE A N 1
ATOM 754 C CA . ILE A 1 90 ? -6.473 -3.731 7.673 1.00 95.00 90 ILE A CA 1
ATOM 755 C C . ILE A 1 90 ? -7.954 -3.394 7.885 1.00 95.00 90 ILE A C 1
ATOM 757 O O . ILE A 1 90 ? -8.271 -2.460 8.622 1.00 95.00 90 ILE A O 1
ATOM 761 N N . ALA A 1 91 ? -8.874 -4.186 7.330 1.00 95.06 91 ALA A N 1
ATOM 762 C CA . ALA A 1 91 ? -10.311 -4.009 7.533 1.00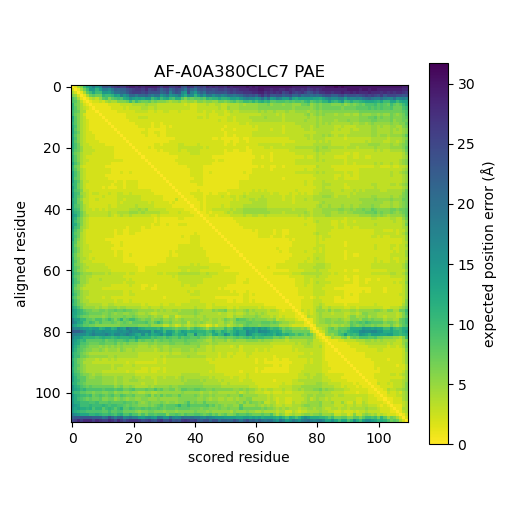 95.06 91 ALA A CA 1
ATOM 763 C C . ALA A 1 91 ? -10.712 -4.091 9.014 1.00 95.06 91 ALA A C 1
ATOM 765 O O . ALA A 1 91 ? -11.521 -3.285 9.478 1.00 95.06 91 ALA A O 1
ATOM 766 N N . GLN A 1 92 ? -10.099 -5.001 9.776 1.00 94.75 92 GLN A N 1
ATOM 767 C CA . GLN A 1 92 ? -10.309 -5.109 11.217 1.00 94.75 92 GLN A CA 1
ATOM 768 C C . GLN A 1 92 ? -9.837 -3.845 11.960 1.00 94.75 92 GLN A C 1
ATOM 770 O O . GLN A 1 92 ? -10.553 -3.314 12.806 1.00 94.75 92 GLN A O 1
ATOM 775 N N . LYS A 1 93 ? -8.674 -3.292 11.601 1.00 95.88 93 LYS A N 1
ATOM 776 C CA . LYS A 1 93 ? -8.187 -2.029 12.186 1.00 95.88 93 LYS A CA 1
ATOM 777 C C . LYS A 1 93 ? -9.090 -0.839 11.855 1.00 95.88 93 LYS A C 1
ATOM 779 O O . LYS A 1 93 ? -9.280 0.042 12.693 1.00 95.88 93 LYS A O 1
ATOM 784 N N . VAL A 1 94 ? -9.659 -0.806 10.648 1.00 96.50 94 VAL A N 1
ATOM 785 C CA . VAL A 1 94 ? -10.620 0.232 10.248 1.00 96.50 94 VAL A CA 1
ATOM 786 C C . VAL A 1 94 ? -11.904 0.121 11.067 1.00 96.50 94 VAL A C 1
ATOM 788 O O . VAL A 1 94 ? -12.354 1.140 11.582 1.00 96.50 94 VAL A O 1
ATOM 791 N N . ILE A 1 95 ? -12.469 -1.079 11.248 1.00 95.69 95 ILE A N 1
ATOM 792 C CA . ILE A 1 95 ? -13.728 -1.243 11.995 1.00 95.69 95 ILE A CA 1
ATOM 793 C C . ILE A 1 95 ? -13.566 -1.004 13.504 1.00 95.69 95 ILE A C 1
ATOM 795 O O . ILE A 1 95 ? -14.492 -0.530 14.155 1.00 95.69 95 ILE A O 1
ATOM 799 N N . GLU A 1 96 ? -12.381 -1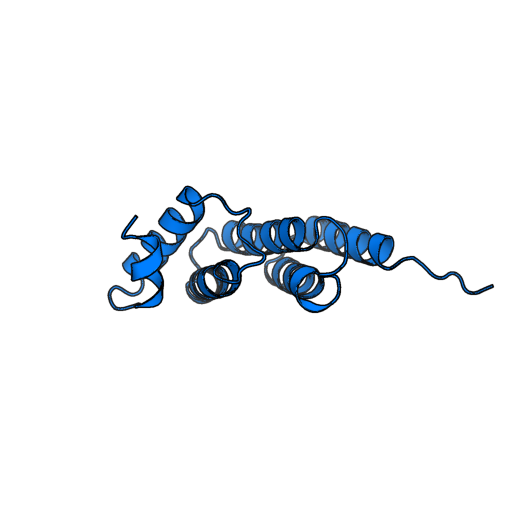.264 14.065 1.00 94.62 96 GLU A N 1
ATOM 800 C CA . GLU A 1 96 ? -12.046 -0.899 15.449 1.00 94.62 96 GLU A CA 1
ATOM 801 C C . GLU A 1 96 ? -12.061 0.621 15.675 1.00 94.62 96 GLU A C 1
ATOM 803 O O . GLU A 1 96 ? -12.437 1.080 16.755 1.00 94.62 96 GLU A O 1
ATOM 808 N N . LYS A 1 97 ? -11.676 1.405 14.658 1.00 94.94 97 LYS A N 1
ATOM 809 C CA . LYS A 1 97 ? -11.655 2.878 14.700 1.00 94.94 97 LYS A CA 1
ATOM 810 C C . LYS A 1 97 ? -12.993 3.501 14.284 1.00 94.94 97 LYS A C 1
ATOM 812 O O . LYS A 1 97 ? -13.406 4.497 14.872 1.00 94.94 97 LYS A O 1
ATOM 817 N N . ASP A 1 98 ? -13.671 2.916 13.299 1.00 94.81 98 ASP A N 1
ATOM 818 C CA . ASP A 1 98 ? -14.992 3.316 12.808 1.00 94.81 98 ASP A CA 1
ATOM 819 C C . ASP A 1 98 ? -15.885 2.078 12.587 1.00 94.81 98 ASP A C 1
ATOM 821 O O . ASP A 1 98 ? -15.923 1.513 11.487 1.00 94.81 98 ASP A O 1
ATOM 825 N N . PRO A 1 99 ? -16.656 1.670 13.613 1.00 92.75 99 PRO A N 1
ATOM 826 C CA . PRO A 1 99 ? -17.527 0.495 13.546 1.00 92.75 99 PRO A CA 1
ATOM 827 C C . PRO A 1 99 ? -18.611 0.547 12.462 1.00 92.75 99 PRO A C 1
ATOM 829 O O . PRO A 1 99 ? -19.197 -0.483 12.137 1.00 92.75 99 PRO A O 1
ATOM 832 N N . ASN A 1 100 ? -18.911 1.731 11.914 1.00 92.38 100 ASN A N 1
ATOM 833 C CA . ASN A 1 100 ? -19.941 1.913 10.891 1.00 92.38 100 ASN A CA 1
ATOM 834 C C . ASN A 1 100 ? -19.359 2.012 9.472 1.00 92.38 100 ASN A C 1
ATOM 836 O O . ASN A 1 100 ? -20.110 2.256 8.518 1.00 92.38 100 ASN A O 1
ATOM 840 N N . ASN A 1 101 ? -18.043 1.838 9.310 1.00 92.25 101 ASN A N 1
ATOM 841 C CA . ASN A 1 101 ? -17.399 1.935 8.010 1.00 92.25 101 ASN A CA 1
ATOM 842 C C . ASN A 1 101 ? -17.822 0.771 7.102 1.00 92.25 101 ASN A C 1
ATOM 844 O O . ASN A 1 101 ? -17.423 -0.376 7.287 1.00 92.25 101 ASN A O 1
ATOM 848 N N . LYS A 1 102 ? -18.613 1.082 6.072 1.00 90.31 102 LYS A N 1
ATOM 849 C CA . LYS A 1 102 ? -19.187 0.090 5.150 1.00 90.31 102 LYS A CA 1
ATOM 850 C C . LYS A 1 102 ? -18.168 -0.547 4.202 1.00 90.31 102 LYS A C 1
ATOM 852 O O . LYS A 1 102 ? -18.486 -1.568 3.601 1.00 90.31 102 LYS A O 1
ATOM 857 N N . LEU A 1 103 ? -16.976 0.038 4.042 1.00 89.00 103 LEU A N 1
ATOM 858 C CA . LEU A 1 103 ? -15.942 -0.501 3.150 1.00 89.00 103 LEU A CA 1
ATOM 859 C C . LEU A 1 103 ? -15.411 -1.846 3.645 1.00 89.00 103 LEU A C 1
ATOM 861 O O . LEU A 1 103 ? -15.017 -2.671 2.832 1.00 89.00 103 LEU A O 1
ATOM 865 N N . THR A 1 104 ? -15.414 -2.071 4.959 1.00 87.94 104 THR A N 1
ATOM 866 C CA . THR A 1 104 ? -14.835 -3.267 5.588 1.00 87.94 104 THR A CA 1
ATOM 867 C C . THR A 1 104 ? -15.682 -4.522 5.385 1.00 87.94 104 THR A C 1
ATOM 869 O O . THR A 1 104 ? -15.131 -5.618 5.387 1.00 87.94 104 THR A O 1
ATOM 872 N N . ILE A 1 105 ? -16.992 -4.378 5.140 1.00 86.62 105 ILE A N 1
ATOM 873 C CA . ILE A 1 105 ? -17.960 -5.485 5.013 1.00 86.62 105 ILE A CA 1
ATOM 874 C C . ILE A 1 105 ? -17.464 -6.535 4.005 1.00 86.62 105 ILE A C 1
ATOM 876 O O . ILE A 1 105 ? -17.341 -7.712 4.332 1.00 86.62 105 ILE A O 1
ATOM 880 N N . LYS A 1 106 ? -17.055 -6.094 2.810 1.00 86.81 106 LYS A N 1
ATOM 881 C CA . LYS A 1 106 ? -16.579 -6.985 1.736 1.00 86.81 106 LYS A CA 1
ATOM 882 C C . LYS A 1 106 ? -15.268 -7.719 2.054 1.00 86.81 106 LYS A C 1
ATOM 884 O O . LYS A 1 106 ? -14.975 -8.730 1.426 1.00 86.81 106 LYS A O 1
ATOM 889 N N . PHE A 1 107 ? -14.484 -7.221 3.011 1.00 86.75 107 PHE A N 1
ATOM 890 C CA . PHE A 1 107 ? -13.196 -7.801 3.405 1.00 86.75 107 PHE A CA 1
ATOM 891 C C . PHE A 1 107 ? -13.289 -8.681 4.658 1.00 86.75 107 PHE A C 1
ATOM 893 O O . PHE A 1 107 ? -12.383 -9.471 4.920 1.00 86.75 107 PHE A O 1
ATOM 900 N N . LEU A 1 108 ? -14.360 -8.544 5.445 1.00 83.69 108 LEU A N 1
ATOM 901 C CA . LEU A 1 108 ? -14.571 -9.301 6.681 1.00 83.69 108 LEU A CA 1
ATOM 902 C C . LEU A 1 108 ? -15.483 -10.524 6.484 1.00 83.69 108 LEU A C 1
ATOM 904 O O . LEU A 1 108 ? -15.346 -11.493 7.232 1.00 83.69 108 LEU A O 1
ATOM 908 N N . ASP A 1 109 ? -16.350 -10.511 5.466 1.00 70.19 109 ASP A N 1
ATOM 909 C CA . ASP A 1 109 ? -17.365 -11.548 5.205 1.00 70.19 109 ASP A CA 1
ATOM 910 C C . ASP A 1 109 ? -16.836 -12.822 4.496 1.00 70.19 109 ASP A C 1
ATOM 912 O O . ASP A 1 109 ? -17.620 -13.698 4.108 1.00 70.19 109 ASP A O 1
ATOM 916 N N . HIS A 1 110 ? -15.512 -12.972 4.353 1.00 53.06 110 HIS A N 1
ATOM 917 C CA . HIS A 1 110 ? -14.852 -14.117 3.706 1.00 53.06 110 HIS A CA 1
ATOM 918 C C . HIS A 1 110 ? -13.711 -14.724 4.545 1.00 53.06 110 HIS A C 1
ATOM 920 O O . HIS A 1 110 ? -12.963 -13.990 5.245 1.00 53.06 110 HIS A O 1
#

Radius of gyration: 15.25 Å; Cα contacts (8 Å, |Δi|>4): 105; chains: 1; bounding box: 42×26×44 Å

Foldseek 3Di:
DPPPDDPVNVLVVLLVVCVVVQELVSLQVSLCCLLPPVVVDPCSNVSSLVSLVSSCVNVVVQDLVSLVVNLVSCPDPVNPVDDLVVLLVSLVSNCVVPVPDPSSCVSPVD

pLDDT: mean 90.63, std 10.23, range [40.31, 98.38]

Secondary structure (DSSP, 8-state):
------HHHHHHHHHHHHHHH--HHHHHHHHHHHHHTSTTSTTHHHHHHHHHHHHHHHTTT--HHHHHHHHHHTTSGGGTTS-HHHHHHHHHHHHHH-TT-GGGHHHH--

Mean predicted aligned error: 4.58 Å

Nearest PDB structures (foldseek):
  6voa-assembly1_F  TM=5.813E-01  e=3.647E-01  Bos taurus
  3u4t-assembly2_B  TM=4.498E-01  e=3.289E-01  Cytophaga hutchinsonii ATCC 33406
  8rx0-assembly1_E  TM=2.801E-01  e=2.736E+00  Homo sapiens

Sequence (110 aa):
MSNDISDEKIALYLSTLANQVNTIECHEMVASIYHFHFNYIDHAYDLAYYHYWQSLELSNFEDYNLLVEFLKIIDEPDFDIINKQDLKSIAQKVIEKDPNNKLTIKFLDH